Protein AF-A0A0J6SM41-F1 (afdb_monomer)

Organism: NCBI:txid1187852

Secondary structure (DSSP, 8-state):
--HHHHHHHHHHHTS-HHHHHHHHHHHHHHTT-S-------HHHHHHHHHHHHHHHTT-PPPS---

Sequence (66 aa):
MTELLEQAIERVRSLSPETQDEVARTMLAVLGDERGLVVPSAEEKASFAKSLAQAARGEFASDDAP

Foldseek 3Di:
DPPVVVVVVVVLVVDDPVVVVVVVVVVCVVVVNPPDPPPDDPVVVVVVVVVVVCVVVVNDDDPPDD

Structure (mmCIF, N/CA/C/O backbone):
data_AF-A0A0J6SM41-F1
#
_entry.id   AF-A0A0J6SM41-F1
#
loop_
_atom_site.group_PDB
_atom_site.id
_atom_site.type_symbol
_atom_site.label_atom_id
_atom_site.label_alt_id
_atom_site.label_comp_id
_atom_site.label_asym_id
_atom_site.label_entity_id
_atom_site.label_seq_id
_atom_site.pdbx_PDB_ins_code
_atom_site.Cartn_x
_atom_site.Cartn_y
_atom_site.Cartn_z
_atom_site.occupancy
_atom_site.B_iso_or_equiv
_atom_site.auth_seq_id
_atom_site.auth_comp_id
_atom_site.auth_asym_id
_atom_site.auth_atom_id
_atom_site.pdbx_PDB_model_num
ATOM 1 N N . MET A 1 1 ? -17.433 10.024 4.167 1.00 74.56 1 MET A N 1
ATOM 2 C CA . MET A 1 1 ? -16.858 9.020 3.242 1.00 74.56 1 MET A CA 1
ATOM 3 C C . MET A 1 1 ? -17.996 8.359 2.486 1.00 74.56 1 MET A C 1
ATOM 5 O O . MET A 1 1 ? -19.136 8.527 2.894 1.00 74.56 1 MET A O 1
ATOM 9 N N . THR A 1 2 ? -17.725 7.658 1.385 1.00 97.19 2 THR A N 1
ATOM 10 C CA . THR A 1 2 ? -18.755 6.785 0.801 1.00 97.19 2 THR A CA 1
ATOM 11 C C . THR A 1 2 ? -19.024 5.626 1.759 1.00 97.19 2 THR A C 1
ATOM 13 O O . THR A 1 2 ? -18.107 5.191 2.458 1.00 97.19 2 THR A O 1
ATOM 16 N N . GLU A 1 3 ? -20.250 5.103 1.775 1.00 98.00 3 GLU A N 1
ATOM 17 C CA . GLU A 1 3 ? -20.613 3.962 2.633 1.00 98.00 3 GLU A CA 1
ATOM 18 C C . GLU A 1 3 ? -19.689 2.756 2.397 1.00 98.00 3 GLU A C 1
ATOM 20 O O . GLU A 1 3 ? -19.297 2.059 3.330 1.00 98.00 3 GLU A O 1
ATOM 25 N N . LEU A 1 4 ? -19.281 2.547 1.141 1.00 97.12 4 LEU A N 1
ATOM 26 C CA . LEU A 1 4 ? -18.332 1.503 0.764 1.00 97.12 4 LEU A CA 1
ATOM 27 C C . LEU A 1 4 ? -16.940 1.724 1.380 1.00 97.12 4 LEU A C 1
ATOM 29 O O . LEU A 1 4 ? -16.345 0.784 1.903 1.00 97.12 4 LEU A O 1
ATOM 33 N N . LEU A 1 5 ? -16.416 2.953 1.332 1.00 95.25 5 LEU A N 1
ATOM 34 C CA . LEU A 1 5 ? -15.101 3.267 1.898 1.00 95.25 5 LEU A CA 1
ATOM 35 C C . LEU A 1 5 ? -15.116 3.168 3.430 1.00 95.25 5 LEU A C 1
ATOM 37 O O . LEU A 1 5 ? -14.136 2.740 4.027 1.00 95.25 5 LEU A O 1
ATOM 41 N N . GLU A 1 6 ? -16.231 3.512 4.071 1.00 97.44 6 GLU A N 1
ATOM 42 C CA . GLU A 1 6 ? -16.401 3.385 5.522 1.00 97.44 6 GLU A CA 1
ATOM 43 C C . GLU A 1 6 ? -16.365 1.931 5.981 1.00 97.44 6 GLU A C 1
ATOM 45 O O . GLU A 1 6 ? -15.572 1.577 6.852 1.00 97.44 6 GLU A O 1
ATOM 50 N N . GLN A 1 7 ? -17.103 1.056 5.301 1.00 97.19 7 GLN A N 1
ATOM 51 C CA . GLN A 1 7 ? -17.051 -0.383 5.563 1.00 97.19 7 GLN A CA 1
ATOM 52 C C . GLN A 1 7 ? -15.665 -0.991 5.322 1.00 97.19 7 GLN A C 1
ATOM 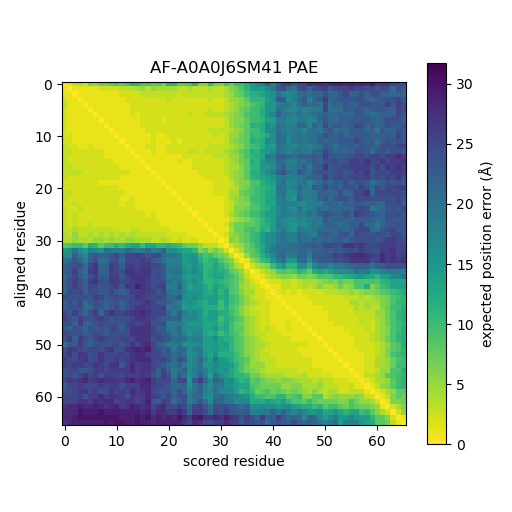54 O O . GLN A 1 7 ? -15.282 -1.941 6.011 1.00 97.19 7 GLN A O 1
ATOM 59 N N . ALA A 1 8 ? -14.919 -0.479 4.339 1.00 95.44 8 ALA A N 1
ATOM 60 C CA . ALA A 1 8 ? -13.552 -0.915 4.088 1.00 95.44 8 ALA A CA 1
ATOM 61 C C . ALA A 1 8 ? -12.627 -0.528 5.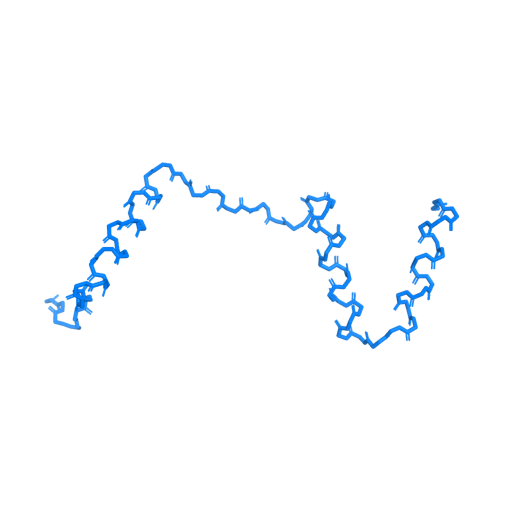252 1.00 95.44 8 ALA A C 1
ATOM 63 O O . ALA A 1 8 ? -11.909 -1.387 5.762 1.00 95.44 8 ALA A O 1
ATOM 64 N N . ILE A 1 9 ? -12.695 0.721 5.730 1.00 96.31 9 ILE A N 1
ATOM 65 C CA . ILE A 1 9 ? -11.881 1.182 6.865 1.00 96.31 9 ILE A CA 1
ATOM 66 C C . ILE A 1 9 ? -12.219 0.411 8.148 1.00 96.31 9 ILE A C 1
ATOM 68 O O . ILE A 1 9 ? -11.300 -0.005 8.853 1.00 96.31 9 ILE A O 1
ATOM 72 N N . GLU A 1 10 ? -13.497 0.150 8.439 1.00 97.75 10 GLU A N 1
ATOM 73 C CA . GLU A 1 10 ? -13.880 -0.640 9.621 1.00 97.75 10 GLU A CA 1
ATOM 74 C C . GLU A 1 10 ? -13.310 -2.064 9.583 1.00 97.75 10 GLU A C 1
ATOM 76 O O . GLU A 1 10 ? -12.841 -2.579 10.599 1.00 97.75 10 GLU A O 1
ATOM 81 N N . ARG A 1 11 ? -13.261 -2.696 8.403 1.00 96.75 11 ARG A N 1
ATOM 82 C CA . ARG A 1 11 ? -12.599 -4.000 8.257 1.00 96.75 11 ARG A CA 1
ATOM 83 C C . ARG A 1 11 ? -11.097 -3.911 8.477 1.00 96.75 11 ARG A C 1
ATOM 85 O O . ARG A 1 11 ? -10.554 -4.758 9.180 1.00 96.75 11 ARG A O 1
ATOM 92 N N . VAL A 1 12 ? -10.441 -2.894 7.921 1.00 97.44 12 VAL A N 1
ATOM 93 C CA . VAL A 1 12 ? -8.993 -2.695 8.081 1.00 97.44 12 VAL A CA 1
ATOM 94 C C . VAL A 1 12 ? -8.627 -2.518 9.555 1.00 97.44 12 VAL A C 1
ATOM 96 O O . VAL A 1 12 ? -7.688 -3.154 10.018 1.00 97.44 12 VAL A O 1
ATOM 99 N N . ARG A 1 13 ? -9.419 -1.768 10.332 1.00 96.88 13 ARG A N 1
ATOM 100 C CA . ARG A 1 13 ? -9.197 -1.571 11.780 1.00 96.88 13 ARG A CA 1
ATOM 101 C C . ARG A 1 13 ? -9.183 -2.863 12.603 1.00 96.88 13 ARG A C 1
ATOM 103 O O . ARG A 1 13 ? -8.605 -2.875 13.684 1.00 96.88 13 ARG A O 1
ATOM 110 N N . SER A 1 14 ? -9.821 -3.928 12.115 1.00 97.44 14 SER A N 1
ATOM 111 C CA . SER A 1 14 ? -9.848 -5.238 12.783 1.00 97.44 14 SER A CA 1
ATOM 112 C C . SER A 1 14 ? -8.610 -6.104 12.511 1.00 97.44 14 SER A C 1
ATOM 114 O O . SER A 1 14 ? -8.435 -7.139 13.153 1.00 97.44 14 SER A O 1
ATOM 116 N N . LEU A 1 15 ? -7.758 -5.701 11.562 1.00 97.50 15 LEU A N 1
ATOM 117 C CA . LEU A 1 15 ? -6.551 -6.431 11.172 1.00 97.50 15 LEU A CA 1
ATOM 118 C C . LEU A 1 15 ? -5.389 -6.138 12.129 1.00 97.50 15 LEU A C 1
ATOM 120 O O . LEU A 1 15 ? -5.438 -5.198 12.922 1.00 97.50 15 LEU A O 1
ATOM 124 N N . SER A 1 16 ? -4.317 -6.927 12.040 1.00 98.38 16 SER A N 1
ATOM 125 C CA . SER A 1 16 ? -3.078 -6.637 12.767 1.00 98.38 16 SER A CA 1
ATOM 126 C C . SER A 1 16 ? -2.454 -5.315 12.287 1.00 98.38 16 SER A C 1
ATOM 128 O O . SER A 1 16 ? -2.660 -4.936 11.131 1.00 98.38 16 SER A O 1
ATOM 130 N N . PRO A 1 17 ? -1.652 -4.626 13.122 1.00 97.50 17 PRO A N 1
ATOM 131 C CA . PRO A 1 17 ? -0.981 -3.389 12.716 1.00 97.50 17 PRO A CA 1
ATOM 132 C C . PRO A 1 17 ? -0.147 -3.535 11.433 1.00 97.50 17 PRO A C 1
ATOM 134 O O . PRO A 1 17 ? -0.187 -2.674 10.565 1.00 97.50 17 PRO A O 1
ATOM 137 N N . GLU A 1 18 ? 0.549 -4.663 11.274 1.00 96.75 18 GLU A N 1
ATOM 138 C CA . GLU A 1 18 ? 1.362 -4.949 10.086 1.00 96.75 18 GLU A CA 1
ATOM 139 C C . GLU A 1 18 ? 0.516 -5.016 8.806 1.00 96.75 18 GLU A C 1
ATOM 141 O O . GLU A 1 18 ? 0.830 -4.364 7.811 1.00 96.75 18 GLU A O 1
ATOM 146 N N . THR A 1 19 ? -0.613 -5.729 8.843 1.00 97.38 19 THR A N 1
ATOM 147 C CA . THR A 1 19 ? -1.516 -5.826 7.690 1.00 97.38 19 THR A CA 1
ATOM 148 C C . THR A 1 19 ? -2.253 -4.509 7.429 1.00 97.38 19 THR A C 1
ATOM 150 O O . THR A 1 19 ? -2.530 -4.178 6.276 1.00 97.38 19 THR A O 1
ATOM 153 N N . GLN A 1 20 ? -2.553 -3.721 8.468 1.00 98.12 20 GLN A N 1
ATOM 154 C CA . GLN A 1 20 ? -3.099 -2.370 8.293 1.00 98.12 20 GLN A CA 1
ATOM 155 C C . GLN A 1 20 ? -2.147 -1.490 7.476 1.00 98.12 20 GLN A C 1
ATOM 157 O O . GLN A 1 20 ? -2.586 -0.836 6.528 1.00 98.12 20 GLN A O 1
ATOM 162 N N . ASP A 1 21 ? -0.850 -1.531 7.784 1.00 95.19 21 ASP A N 1
ATOM 163 C CA . ASP A 1 21 ? 0.168 -0.774 7.055 1.00 9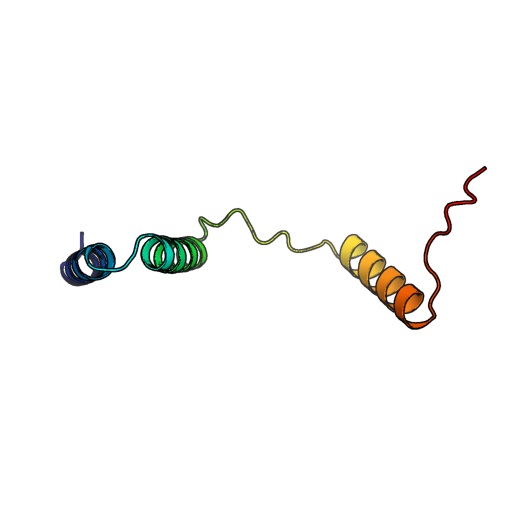5.19 21 ASP A CA 1
ATOM 164 C C . ASP A 1 21 ? 0.319 -1.243 5.598 1.00 95.19 21 ASP A C 1
ATOM 166 O O . ASP A 1 21 ? 0.509 -0.426 4.698 1.00 95.19 21 ASP A O 1
ATOM 170 N N . GLU A 1 22 ? 0.224 -2.547 5.323 1.00 95.25 22 GLU A N 1
ATOM 171 C CA . GLU A 1 22 ? 0.250 -3.081 3.950 1.00 95.25 22 GLU A CA 1
ATOM 172 C C . GLU A 1 22 ? -0.937 -2.599 3.107 1.00 95.25 22 GLU A C 1
ATOM 174 O O . GLU A 1 22 ? -0.764 -2.165 1.960 1.00 95.25 22 GLU A O 1
ATOM 179 N N . VAL A 1 23 ? -2.141 -2.618 3.686 1.00 95.56 23 VAL A N 1
ATOM 180 C CA . VAL A 1 23 ? -3.339 -2.081 3.030 1.00 95.56 23 VAL A CA 1
ATOM 181 C C . VAL A 1 23 ? -3.186 -0.578 2.803 1.00 95.56 23 VAL A C 1
ATOM 183 O O . VAL A 1 23 ? -3.474 -0.098 1.705 1.00 95.56 23 VAL A O 1
ATOM 186 N N . ALA A 1 24 ? -2.674 0.158 3.793 1.00 92.69 24 ALA A N 1
ATOM 187 C CA . ALA A 1 24 ? -2.435 1.591 3.679 1.00 92.69 24 ALA A CA 1
ATOM 188 C C . ALA A 1 24 ? -1.456 1.924 2.541 1.00 92.69 24 ALA A C 1
ATOM 190 O O . ALA A 1 24 ? -1.776 2.772 1.711 1.00 92.69 24 ALA A O 1
ATOM 191 N N . ARG A 1 25 ? -0.317 1.223 2.431 1.00 89.81 25 ARG A N 1
ATOM 192 C CA . ARG A 1 25 ? 0.641 1.405 1.318 1.00 89.81 25 ARG A CA 1
ATOM 193 C C . ARG A 1 25 ? -0.012 1.172 -0.041 1.00 89.81 25 ARG A C 1
ATOM 195 O O . ARG A 1 25 ? 0.125 1.994 -0.939 1.00 89.81 25 ARG A O 1
ATOM 202 N N . THR A 1 26 ? -0.802 0.108 -0.169 1.00 90.88 26 THR A N 1
ATOM 203 C CA . THR A 1 26 ? -1.517 -0.197 -1.419 1.00 90.88 26 THR A CA 1
ATOM 204 C C . THR A 1 26 ? -2.518 0.904 -1.785 1.00 90.88 26 THR A C 1
ATOM 206 O O . THR A 1 26 ? -2.594 1.315 -2.942 1.00 90.88 26 THR A O 1
ATOM 209 N N . MET A 1 27 ? -3.275 1.419 -0.810 1.00 90.62 27 MET A N 1
ATOM 210 C CA . MET A 1 27 ? -4.195 2.537 -1.038 1.00 90.62 27 MET A CA 1
ATOM 211 C C . MET A 1 27 ? -3.440 3.808 -1.438 1.00 90.62 27 MET A C 1
ATOM 213 O O . MET A 1 27 ? -3.843 4.468 -2.389 1.00 90.62 27 MET A O 1
ATOM 217 N N . LEU A 1 28 ? -2.328 4.127 -0.773 1.00 86.56 28 LEU A N 1
ATOM 218 C CA . LEU A 1 28 ? -1.487 5.280 -1.111 1.00 86.56 28 LEU A CA 1
ATOM 219 C C . LEU A 1 28 ? -0.880 5.158 -2.517 1.00 86.56 28 LEU A C 1
ATOM 221 O O . LEU A 1 28 ? -0.841 6.150 -3.242 1.00 86.56 28 LEU A O 1
ATOM 225 N N . ALA A 1 29 ? -0.495 3.952 -2.944 1.00 83.44 29 ALA A N 1
ATOM 226 C CA . ALA A 1 29 ? -0.018 3.693 -4.300 1.00 83.44 29 ALA A CA 1
ATOM 227 C C . ALA A 1 29 ? -1.108 3.964 -5.350 1.00 83.44 29 ALA A C 1
ATOM 229 O O . ALA A 1 29 ? -0.854 4.614 -6.364 1.00 83.44 29 ALA A O 1
ATOM 230 N N . VAL A 1 30 ? -2.343 3.519 -5.090 1.00 84.50 30 VAL A N 1
ATOM 231 C CA . VAL A 1 30 ? -3.505 3.777 -5.962 1.00 84.50 30 VAL A CA 1
ATOM 232 C C . VAL A 1 30 ? -3.866 5.263 -6.001 1.00 84.50 30 VAL A C 1
ATOM 234 O O . VAL A 1 30 ? -4.246 5.779 -7.050 1.00 84.50 30 VAL A O 1
ATOM 237 N N . LEU A 1 31 ? -3.744 5.955 -4.870 1.00 84.62 31 LEU A N 1
ATOM 238 C CA . LEU A 1 31 ? -4.048 7.381 -4.745 1.00 84.62 31 LEU A CA 1
ATOM 239 C C . LEU A 1 31 ? -2.926 8.284 -5.288 1.00 84.62 31 LEU A C 1
ATOM 241 O O . LEU A 1 31 ? -3.098 9.500 -5.326 1.00 84.62 31 LEU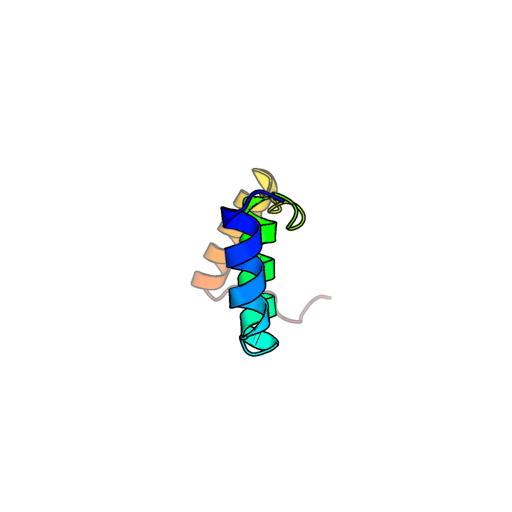 A O 1
ATOM 245 N N . GLY A 1 32 ? -1.808 7.705 -5.744 1.00 71.12 32 GLY A N 1
ATOM 246 C CA . GLY A 1 32 ? -0.654 8.439 -6.269 1.00 71.12 32 GLY A CA 1
ATOM 247 C C . GLY A 1 32 ? 0.162 9.168 -5.197 1.00 71.12 32 GLY A C 1
ATOM 248 O O . GLY A 1 32 ? 0.986 10.013 -5.536 1.00 71.12 32 GLY A O 1
ATOM 249 N N . ASP A 1 33 ? -0.074 8.847 -3.923 1.00 61.62 33 ASP A N 1
ATOM 250 C CA . ASP A 1 33 ? 0.511 9.523 -2.760 1.00 61.62 33 ASP A CA 1
ATOM 251 C C . ASP A 1 33 ? 1.718 8.755 -2.185 1.00 61.62 33 ASP A C 1
ATOM 253 O O . ASP A 1 33 ? 2.480 9.266 -1.357 1.00 61.62 33 ASP A O 1
ATOM 257 N N . GLU A 1 34 ? 1.985 7.547 -2.697 1.00 54.88 34 GLU A N 1
ATOM 258 C CA . GLU A 1 34 ? 3.347 7.022 -2.681 1.00 54.88 34 GLU A CA 1
ATOM 259 C C . GLU A 1 34 ? 4.194 7.845 -3.654 1.00 54.88 34 GLU A C 1
ATOM 261 O O . GLU A 1 34 ? 4.229 7.593 -4.858 1.00 54.88 34 GLU A O 1
ATOM 266 N N . ARG A 1 35 ? 4.823 8.883 -3.084 1.00 56.09 35 ARG A N 1
ATOM 267 C CA . ARG A 1 35 ? 6.064 9.548 -3.516 1.00 56.09 35 ARG A CA 1
ATOM 268 C C . ARG A 1 35 ? 6.570 8.971 -4.831 1.00 56.09 35 ARG A C 1
ATOM 270 O O . ARG A 1 35 ? 7.119 7.872 -4.836 1.00 56.09 35 ARG A O 1
ATOM 277 N N . GLY A 1 36 ? 6.331 9.731 -5.901 1.00 58.31 36 GLY A N 1
ATOM 278 C CA . GLY A 1 36 ? 6.467 9.320 -7.290 1.00 58.31 36 GLY A CA 1
ATOM 279 C C . GLY A 1 36 ? 7.478 8.208 -7.512 1.00 58.31 36 GLY A C 1
ATOM 280 O O . GLY A 1 36 ? 8.654 8.362 -7.181 1.00 58.31 36 GLY A O 1
ATOM 281 N N . LEU A 1 37 ? 7.006 7.111 -8.111 1.00 55.62 37 LEU A N 1
ATOM 282 C CA . LEU A 1 37 ? 7.853 6.179 -8.846 1.00 55.62 37 LEU A CA 1
ATOM 283 C C . LEU A 1 37 ? 8.936 7.005 -9.540 1.00 55.62 37 LEU A C 1
ATOM 285 O O . LEU A 1 37 ? 8.627 7.780 -10.449 1.00 55.62 37 LEU A O 1
ATOM 289 N N . VAL A 1 38 ? 10.180 6.906 -9.066 1.00 65.50 38 VAL A N 1
ATOM 290 C CA . VAL A 1 38 ? 11.308 7.562 -9.721 1.00 65.50 38 VAL A CA 1
ATOM 291 C C . VAL A 1 38 ? 11.475 6.814 -11.028 1.00 65.50 38 VAL A C 1
ATOM 293 O O . VAL A 1 38 ? 12.113 5.767 -11.090 1.00 65.50 38 VAL A O 1
ATOM 296 N N . VAL A 1 39 ? 10.788 7.296 -12.062 1.00 75.44 39 VAL A N 1
ATOM 297 C CA . VAL A 1 3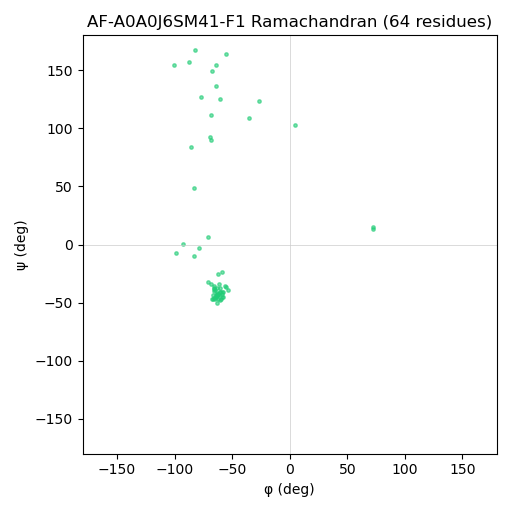9 ? 10.936 6.783 -13.413 1.00 75.44 39 VAL A CA 1
ATOM 298 C C . VAL A 1 39 ? 12.335 7.202 -13.834 1.00 75.44 39 VAL A C 1
ATOM 300 O O . VAL A 1 39 ? 12.559 8.402 -14.001 1.00 75.44 39 VAL A O 1
ATOM 303 N N . PRO A 1 40 ? 13.279 6.259 -14.000 1.00 72.75 40 PRO A N 1
ATOM 304 C CA . PRO A 1 40 ? 14.627 6.641 -14.360 1.00 72.75 40 PRO A CA 1
ATOM 305 C C . PRO A 1 40 ? 14.575 7.288 -15.743 1.00 72.75 40 PRO A C 1
ATOM 307 O O . PRO A 1 40 ? 13.881 6.805 -16.652 1.00 72.75 40 PRO A O 1
ATOM 310 N N . SER A 1 41 ? 15.296 8.389 -15.899 1.00 84.19 41 SER A N 1
ATOM 311 C CA . SER A 1 41 ? 15.533 9.030 -17.185 1.00 84.19 41 SER A CA 1
ATOM 312 C C . SER A 1 41 ? 16.149 8.039 -18.180 1.00 84.19 41 SER A C 1
ATOM 314 O O . SER A 1 41 ? 16.642 6.966 -17.820 1.00 84.19 41 SER A O 1
ATOM 316 N N . ALA A 1 42 ? 16.125 8.379 -19.470 1.00 87.31 42 ALA A N 1
ATOM 317 C CA . ALA A 1 42 ? 16.753 7.540 -20.493 1.00 87.31 42 ALA A CA 1
ATOM 318 C C . ALA A 1 42 ? 18.248 7.296 -20.203 1.00 87.31 42 ALA A C 1
ATOM 320 O O . ALA A 1 42 ? 18.744 6.192 -20.427 1.00 87.31 42 ALA A O 1
ATOM 321 N N . GLU A 1 43 ? 18.932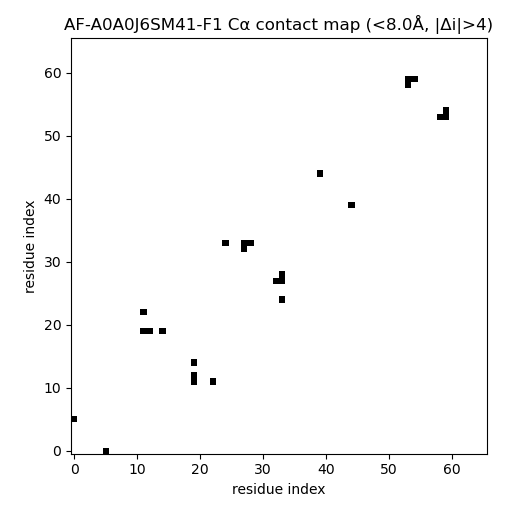 8.301 -19.653 1.00 89.19 43 GLU A N 1
ATOM 322 C CA . GLU A 1 43 ? 20.335 8.218 -19.249 1.00 89.19 43 GLU A CA 1
ATOM 323 C C . GLU A 1 43 ? 20.536 7.262 -18.067 1.00 89.19 43 GLU A C 1
ATOM 325 O O . GLU A 1 43 ? 21.378 6.367 -18.133 1.00 89.19 43 GLU A O 1
ATOM 330 N N . GLU A 1 44 ? 19.712 7.369 -17.023 1.00 88.69 44 GLU A N 1
ATOM 331 C CA . GLU A 1 44 ? 19.778 6.459 -15.876 1.00 88.69 44 GL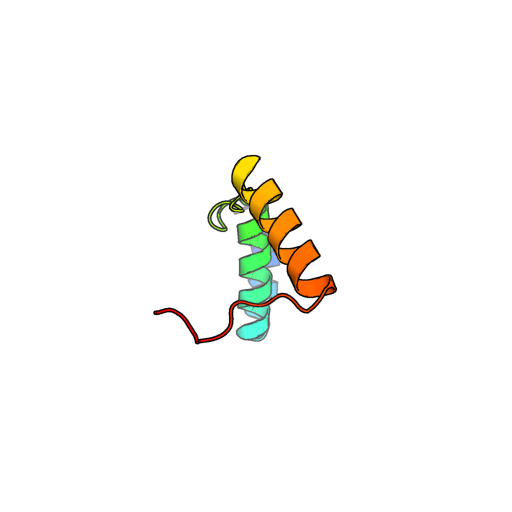U A CA 1
ATOM 332 C C . GLU A 1 44 ? 19.483 5.015 -16.290 1.00 88.69 44 GLU A C 1
ATOM 334 O O . GLU A 1 44 ? 20.214 4.106 -15.903 1.00 88.69 44 GLU A O 1
ATOM 339 N N . LYS A 1 45 ? 18.477 4.781 -17.145 1.00 90.69 45 LYS A N 1
ATOM 340 C CA . LYS A 1 45 ? 18.190 3.438 -17.683 1.00 90.69 45 LYS A CA 1
ATOM 341 C C . LYS A 1 45 ? 19.380 2.862 -18.450 1.00 90.69 45 LYS A C 1
ATOM 343 O O . LYS A 1 45 ? 19.690 1.683 -18.287 1.00 90.69 45 LYS A O 1
ATOM 348 N N . ALA A 1 46 ? 20.047 3.676 -19.268 1.00 90.88 46 ALA A N 1
ATOM 349 C CA . ALA A 1 46 ? 21.240 3.256 -19.998 1.00 90.88 46 ALA A CA 1
ATOM 350 C C . ALA A 1 46 ? 22.408 2.940 -19.047 1.00 90.88 46 ALA A C 1
ATOM 352 O O . ALA A 1 46 ? 23.099 1.936 -19.235 1.00 90.88 46 ALA A O 1
ATOM 353 N N . SER A 1 47 ? 22.582 3.745 -17.994 1.00 89.94 47 SER A N 1
ATOM 354 C CA . SER A 1 47 ? 23.564 3.502 -16.933 1.00 89.94 47 SER A CA 1
ATOM 355 C C . SER A 1 47 ? 23.302 2.173 -16.215 1.00 89.94 47 SER A C 1
ATOM 357 O O . SER A 1 47 ? 24.197 1.333 -16.124 1.00 89.94 47 SER A O 1
ATOM 359 N N . PHE A 1 48 ? 22.054 1.904 -15.816 1.00 90.75 48 PHE A N 1
ATOM 360 C CA . PHE A 1 48 ? 21.671 0.624 -15.213 1.00 90.75 48 PHE A CA 1
ATOM 361 C C . PHE A 1 48 ? 21.894 -0.562 -16.153 1.00 90.75 48 PHE A C 1
ATOM 363 O O . PHE A 1 48 ? 22.438 -1.578 -15.725 1.00 90.75 48 PHE A O 1
ATOM 370 N N . ALA A 1 49 ? 21.527 -0.446 -17.433 1.00 91.75 49 ALA A N 1
ATOM 371 C CA . ALA A 1 49 ? 21.757 -1.506 -18.414 1.00 91.75 49 ALA A CA 1
ATOM 372 C C . ALA A 1 49 ? 23.252 -1.846 -18.550 1.00 91.75 49 ALA A C 1
ATOM 374 O O . ALA A 1 49 ? 23.620 -3.022 -18.601 1.00 91.75 49 ALA A O 1
ATOM 375 N N . LYS A 1 50 ? 24.120 -0.826 -18.546 1.00 89.81 50 LYS A N 1
ATOM 376 C CA . LYS A 1 50 ? 25.575 -1.006 -18.554 1.00 89.81 50 LYS A CA 1
ATOM 377 C C . LYS A 1 50 ? 26.058 -1.717 -17.289 1.00 89.81 50 LYS A C 1
ATOM 379 O O . LYS A 1 50 ? 26.758 -2.722 -17.406 1.00 89.81 50 LYS A O 1
ATOM 384 N N . SER A 1 51 ? 25.652 -1.243 -16.112 1.00 88.31 51 SER A N 1
ATOM 385 C CA . SER A 1 51 ? 26.042 -1.829 -14.824 1.00 88.31 51 SER A CA 1
ATOM 386 C C . SER A 1 51 ? 25.584 -3.284 -14.682 1.00 88.31 51 SER A C 1
ATOM 388 O O . SER A 1 51 ? 26.349 -4.133 -14.236 1.00 88.31 51 SER A O 1
ATOM 390 N N . LEU A 1 52 ? 24.367 -3.613 -15.128 1.00 92.44 52 LEU A N 1
ATOM 391 C CA . LEU A 1 52 ? 23.854 -4.988 -15.130 1.00 92.44 52 LEU A CA 1
ATOM 392 C C . LEU A 1 52 ? 24.648 -5.897 -16.078 1.00 92.44 52 LEU A C 1
ATOM 394 O O . LEU A 1 52 ? 24.944 -7.041 -15.734 1.00 92.44 52 LEU A O 1
ATOM 398 N N . ALA A 1 53 ? 25.038 -5.391 -17.251 1.00 91.56 53 ALA A N 1
ATOM 399 C CA . ALA A 1 53 ? 25.883 -6.138 -18.177 1.00 91.56 53 ALA A CA 1
ATOM 400 C C . ALA A 1 53 ? 27.294 -6.384 -17.611 1.00 91.56 53 ALA A C 1
ATOM 402 O O . ALA A 1 53 ? 27.864 -7.445 -17.852 1.00 91.56 53 ALA A O 1
ATOM 403 N N . GLN A 1 54 ? 27.854 -5.428 -16.864 1.00 90.25 54 GLN A N 1
ATOM 404 C CA . GLN A 1 54 ? 29.126 -5.590 -16.151 1.00 90.25 54 GLN A CA 1
ATOM 405 C C . GLN A 1 54 ? 29.008 -6.634 -15.034 1.00 90.25 54 GLN A C 1
ATOM 407 O O . GLN A 1 54 ? 29.810 -7.564 -14.976 1.00 90.25 54 GLN A O 1
ATOM 412 N N . ALA A 1 55 ? 27.947 -6.560 -14.226 1.00 87.38 55 ALA A N 1
ATOM 413 C CA . ALA A 1 55 ? 27.672 -7.530 -13.169 1.00 87.38 55 ALA A CA 1
ATOM 414 C C . ALA A 1 55 ? 27.537 -8.965 -13.709 1.00 87.38 55 ALA A C 1
ATOM 416 O O . ALA A 1 55 ? 28.096 -9.894 -13.131 1.00 87.38 55 ALA A O 1
ATOM 417 N N . ALA A 1 56 ? 26.871 -9.153 -14.855 1.00 88.88 56 ALA A N 1
ATOM 418 C CA . ALA A 1 56 ? 26.770 -10.458 -15.517 1.00 88.88 56 ALA A CA 1
ATOM 419 C C . ALA A 1 56 ? 28.133 -11.028 -15.955 1.00 88.88 56 ALA A C 1
ATOM 421 O O . ALA A 1 56 ? 28.285 -12.243 -16.066 1.00 88.88 56 ALA A O 1
ATOM 422 N N . ARG A 1 57 ? 29.125 -10.161 -16.192 1.00 89.88 57 ARG A N 1
ATOM 423 C C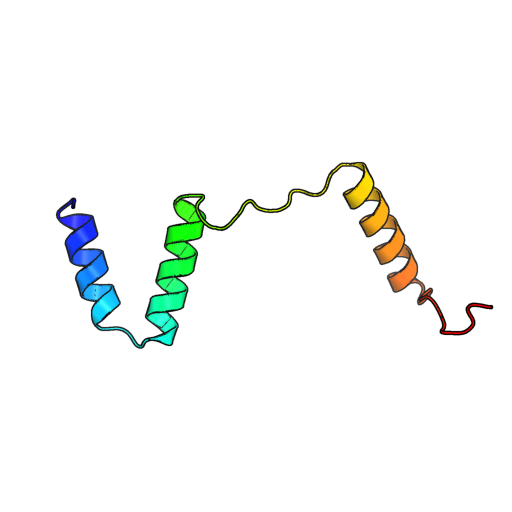A . ARG A 1 57 ? 30.513 -10.541 -16.497 1.00 89.88 57 ARG A CA 1
ATOM 424 C C . ARG A 1 57 ? 31.409 -10.619 -15.255 1.00 89.88 57 ARG A C 1
ATOM 426 O O . ARG A 1 57 ? 32.585 -10.931 -15.390 1.00 89.88 57 ARG A O 1
ATOM 433 N N . GLY A 1 58 ? 30.871 -10.355 -14.060 1.00 86.62 58 GLY A N 1
ATOM 434 C CA . GLY A 1 58 ? 31.639 -10.298 -12.813 1.00 86.62 58 GLY A CA 1
ATOM 435 C C . GLY A 1 58 ? 32.532 -9.058 -12.687 1.00 86.62 58 GLY A C 1
ATOM 436 O O . GLY A 1 58 ? 33.424 -9.028 -11.844 1.00 86.62 58 GLY A O 1
ATOM 437 N N . GLU A 1 59 ? 32.308 -8.040 -13.517 1.00 84.00 59 GLU A N 1
ATOM 438 C CA . GLU A 1 59 ? 33.066 -6.789 -13.525 1.00 84.00 59 GLU A CA 1
ATOM 439 C C . GLU A 1 59 ? 32.464 -5.822 -12.499 1.00 84.00 59 GLU A C 1
ATOM 441 O O . GLU A 1 59 ? 31.638 -4.969 -12.826 1.00 84.00 59 GLU A O 1
ATOM 446 N N . PHE A 1 60 ? 32.861 -5.971 -11.239 1.00 81.75 60 PHE A N 1
ATOM 447 C CA . PHE A 1 60 ? 32.528 -5.025 -10.175 1.00 81.75 60 PHE A CA 1
ATOM 448 C C . PHE A 1 60 ? 33.711 -4.096 -9.910 1.00 81.75 60 PHE A C 1
ATOM 450 O O . PHE A 1 60 ? 34.860 -4.458 -10.164 1.00 81.75 60 PHE A O 1
ATOM 457 N N . ALA A 1 61 ? 33.436 -2.896 -9.399 1.00 81.06 61 ALA A N 1
ATOM 458 C CA . ALA A 1 61 ? 34.504 -2.043 -8.897 1.00 81.06 61 ALA A CA 1
ATOM 459 C C . ALA A 1 61 ? 35.222 -2.776 -7.751 1.00 81.06 61 ALA A C 1
ATOM 461 O O . ALA A 1 61 ? 34.570 -3.229 -6.809 1.00 81.06 61 ALA A O 1
ATOM 462 N N . SER A 1 62 ? 36.541 -2.930 -7.858 1.00 76.69 62 SER A N 1
ATOM 463 C CA . SER A 1 62 ? 37.392 -3.358 -6.751 1.00 76.69 62 SER A CA 1
ATOM 464 C C . SER A 1 62 ? 37.835 -2.139 -5.945 1.00 76.69 62 SER A C 1
ATOM 466 O O . SER A 1 62 ? 37.868 -1.023 -6.461 1.00 76.69 62 SER A O 1
ATOM 468 N N . ASP A 1 63 ? 38.199 -2.361 -4.684 1.00 71.25 63 ASP A N 1
ATOM 469 C CA . ASP A 1 63 ? 38.631 -1.312 -3.747 1.00 71.25 63 ASP A CA 1
ATOM 470 C C . ASP A 1 63 ? 40.016 -0.709 -4.075 1.00 71.25 63 ASP A C 1
ATOM 472 O O . ASP A 1 63 ? 40.523 0.128 -3.335 1.00 71.25 63 ASP A O 1
ATOM 476 N N . ASP A 1 64 ? 40.622 -1.082 -5.206 1.00 64.62 64 ASP A N 1
ATOM 477 C CA . ASP A 1 64 ? 41.893 -0.532 -5.698 1.00 64.62 64 ASP A CA 1
ATOM 478 C C . ASP A 1 64 ? 41.678 0.792 -6.456 1.00 64.62 64 ASP A C 1
ATOM 480 O O . ASP A 1 64 ? 42.158 0.987 -7.578 1.00 64.62 64 ASP A O 1
ATOM 484 N N . ALA A 1 65 ? 40.920 1.710 -5.858 1.00 57.03 65 ALA A N 1
ATOM 485 C CA . ALA A 1 65 ? 40.910 3.098 -6.299 1.00 57.03 65 ALA A CA 1
ATOM 486 C C . ALA A 1 65 ? 42.199 3.786 -5.785 1.00 57.03 65 ALA A C 1
ATOM 488 O O . ALA A 1 65 ? 42.487 3.675 -4.592 1.00 57.03 65 ALA A O 1
ATOM 489 N N . PRO A 1 66 ? 42.995 4.445 -6.651 1.00 58.84 66 PRO A N 1
ATOM 490 C CA . PRO A 1 66 ? 44.231 5.127 -6.255 1.00 58.84 66 PRO A CA 1
ATOM 491 C C . PRO A 1 66 ? 43.998 6.348 -5.356 1.00 58.84 66 PRO A C 1
ATOM 493 O O . PRO A 1 66 ? 42.928 6.991 -5.477 1.00 58.84 66 PRO A O 1
#

Radius of gyration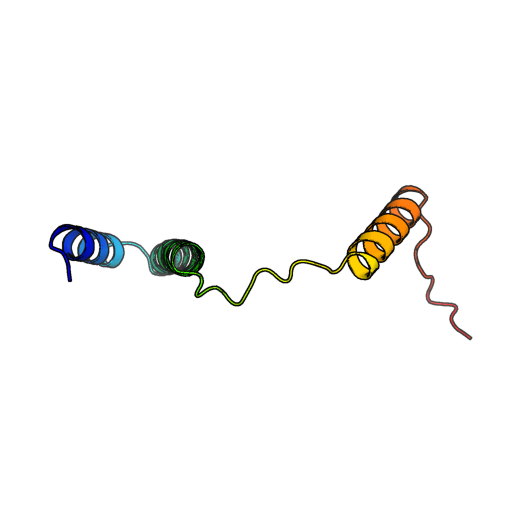: 21.28 Å; Cα contacts (8 Å, |Δi|>4): 13; chains: 1; bounding box: 65×20×33 Å

Solvent-accessible surface area (backbone atoms only — not comparable to full-atom values): 4095 Å² total; per-residue (Å²): 128,55,73,68,56,49,56,50,51,59,55,44,71,74,49,55,73,68,59,37,51,54,53,49,53,54,51,31,51,76,70,62,66,47,73,68,80,80,73,67,50,75,66,52,50,52,52,49,54,51,51,52,55,30,52,76,71,67,56,64,91,67,90,82,68,134

Mean predicted aligned error: 12.81 Å

pLDDT: mean 85.83, std 12.68, range [54.88, 98.38]